Protein AF-A0A969IHS5-F1 (afdb_monomer_lite)

Radius of gyration: 18.33 Å; chains: 1; bounding box: 28×27×61 Å

Sequence (70 aa):
MHNPPDILTLAYRQHLMQEQMVLLQTKEQQIPGSVQYSIKRYQRLSQWNVDDTGMLVYHYEKKRSKGQLS

Secondary structure (DSSP, 8-state):
------HHHHHHTS---GGGS-EEEEEEEE-TTS-EEEEEEEPPPTT---------------PPPS----

Structure (mmCIF, N/CA/C/O backbone):
data_AF-A0A969IHS5-F1
#
_entry.id   AF-A0A969IHS5-F1
#
loop_
_atom_site.group_PDB
_atom_site.id
_atom_site.type_symbol
_atom_site.label_atom_id
_atom_site.label_alt_id
_atom_site.label_comp_id
_atom_site.label_asym_id
_atom_site.label_entity_id
_atom_site.label_seq_id
_atom_site.pdbx_PDB_ins_code
_atom_site.Cartn_x
_atom_site.Cartn_y
_atom_site.Cartn_z
_atom_site.occupancy
_atom_site.B_iso_or_equiv
_atom_site.auth_seq_id
_atom_site.auth_comp_id
_atom_site.auth_asym_id
_atom_site.auth_atom_id
_atom_site.pdbx_PDB_model_num
ATOM 1 N N . MET A 1 1 ? -5.198 -18.628 12.583 1.00 58.03 1 MET A N 1
ATOM 2 C CA . MET A 1 1 ? -4.776 -17.302 12.082 1.00 58.03 1 MET A CA 1
ATOM 3 C C . MET A 1 1 ? -5.265 -17.187 10.651 1.00 58.03 1 MET A C 1
ATOM 5 O O . MET A 1 1 ? -5.012 -18.107 9.886 1.00 58.03 1 MET A O 1
ATOM 9 N N . HIS A 1 2 ? -6.038 -16.154 10.314 1.00 71.31 2 HIS A N 1
ATOM 10 C CA . HIS A 1 2 ? -6.448 -15.917 8.928 1.00 71.31 2 HIS A CA 1
ATOM 11 C C . HIS A 1 2 ? -5.298 -15.200 8.220 1.00 71.31 2 HIS A C 1
ATOM 13 O O . HIS A 1 2 ? -4.904 -14.125 8.663 1.00 71.31 2 HIS A O 1
ATOM 19 N N . ASN A 1 3 ? -4.727 -15.818 7.186 1.00 77.44 3 ASN A N 1
ATOM 20 C CA . ASN A 1 3 ? -3.741 -15.161 6.340 1.00 77.44 3 ASN A CA 1
ATOM 21 C C . ASN A 1 3 ? -4.503 -14.474 5.199 1.00 77.44 3 ASN A C 1
ATOM 23 O O . ASN A 1 3 ? -5.072 -15.194 4.372 1.00 77.44 3 ASN A O 1
ATOM 27 N N . PRO A 1 4 ? -4.598 -13.134 5.177 1.00 78.25 4 PRO A N 1
ATOM 28 C CA . PRO A 1 4 ? -5.282 -12.449 4.092 1.00 78.25 4 PRO A CA 1
ATOM 29 C C . PRO A 1 4 ? -4.572 -12.747 2.761 1.00 78.25 4 PRO A C 1
ATOM 31 O O . PRO A 1 4 ? -3.358 -12.970 2.749 1.00 78.25 4 PRO A O 1
ATOM 34 N N . PRO A 1 5 ? -5.313 -12.780 1.642 1.00 81.00 5 PRO A N 1
ATOM 35 C CA . PRO A 1 5 ? -4.715 -13.003 0.336 1.00 81.00 5 PRO A CA 1
ATOM 36 C C . PRO A 1 5 ? -3.710 -11.894 0.004 1.00 81.00 5 PRO A C 1
ATOM 38 O O . PRO A 1 5 ? -3.865 -10.746 0.423 1.00 81.00 5 PRO A O 1
ATOM 41 N N . ASP A 1 6 ? -2.681 -12.238 -0.769 1.00 85.62 6 ASP A N 1
ATOM 42 C CA . ASP A 1 6 ? -1.708 -11.258 -1.239 1.00 85.62 6 ASP A CA 1
ATOM 43 C C . ASP A 1 6 ? -2.354 -10.320 -2.268 1.00 85.62 6 ASP A C 1
ATOM 45 O O . ASP A 1 6 ? -2.657 -10.702 -3.402 1.00 85.62 6 ASP A O 1
ATOM 49 N N . ILE A 1 7 ? -2.551 -9.068 -1.857 1.00 86.00 7 ILE A N 1
ATOM 50 C CA . ILE A 1 7 ? -3.164 -8.024 -2.677 1.00 86.00 7 ILE A CA 1
ATOM 51 C C . ILE A 1 7 ? -2.374 -7.742 -3.958 1.00 86.00 7 ILE A C 1
ATOM 53 O O . ILE A 1 7 ? -2.970 -7.355 -4.961 1.00 86.00 7 ILE A O 1
ATOM 57 N N . LEU A 1 8 ? -1.057 -7.970 -3.962 1.00 81.38 8 LEU A N 1
ATOM 58 C CA . LEU A 1 8 ? -0.240 -7.783 -5.158 1.00 81.38 8 LEU A CA 1
ATOM 59 C C . LEU A 1 8 ? -0.539 -8.874 -6.185 1.00 81.38 8 LEU A C 1
ATOM 61 O O . LEU A 1 8 ? -0.822 -8.571 -7.339 1.00 81.38 8 LEU A O 1
ATOM 65 N N . THR A 1 9 ? -0.586 -10.135 -5.769 1.00 82.56 9 THR A N 1
ATOM 66 C CA . THR A 1 9 ? -0.998 -11.226 -6.661 1.00 82.56 9 THR A CA 1
ATOM 67 C C . THR A 1 9 ? -2.406 -10.997 -7.235 1.00 82.56 9 THR A C 1
ATOM 69 O O . THR A 1 9 ? -2.636 -11.234 -8.422 1.00 82.56 9 THR A O 1
ATOM 72 N N . LEU A 1 10 ? -3.338 -10.468 -6.430 1.00 84.56 10 LEU A N 1
ATOM 73 C CA . LEU A 1 10 ? -4.693 -10.136 -6.887 1.00 84.56 10 LEU A CA 1
ATOM 74 C C . LEU A 1 10 ? -4.713 -8.999 -7.920 1.00 84.56 10 LEU A C 1
ATOM 76 O O . LEU A 1 10 ? -5.314 -9.158 -8.980 1.00 84.56 10 LEU A O 1
ATOM 80 N N . ALA A 1 11 ? -4.040 -7.881 -7.637 1.00 83.44 11 ALA A N 1
ATOM 81 C CA . ALA A 1 11 ? -4.052 -6.694 -8.495 1.00 83.44 11 ALA A CA 1
ATOM 82 C C . ALA A 1 11 ? -3.406 -6.931 -9.868 1.00 83.44 11 ALA A C 1
ATOM 84 O O . ALA A 1 11 ? -3.795 -6.323 -10.864 1.00 83.44 11 ALA A O 1
ATOM 85 N N . TYR A 1 12 ? -2.414 -7.822 -9.922 1.00 79.00 12 TYR A N 1
ATOM 86 C CA . TYR A 1 12 ? -1.667 -8.115 -11.142 1.00 79.00 12 TYR A CA 1
ATOM 87 C C . TYR A 1 12 ? -2.141 -9.374 -11.870 1.00 79.00 12 TYR A C 1
ATOM 89 O O . TYR A 1 12 ? -1.637 -9.663 -12.955 1.00 79.00 12 TYR A O 1
ATOM 97 N N . ARG A 1 13 ? -3.079 -10.135 -11.286 1.00 77.31 13 ARG A N 1
ATOM 98 C CA . ARG A 1 13 ? -3.604 -11.399 -11.839 1.00 77.31 13 ARG A CA 1
ATOM 99 C C . ARG A 1 13 ? -2.504 -12.396 -12.247 1.00 77.3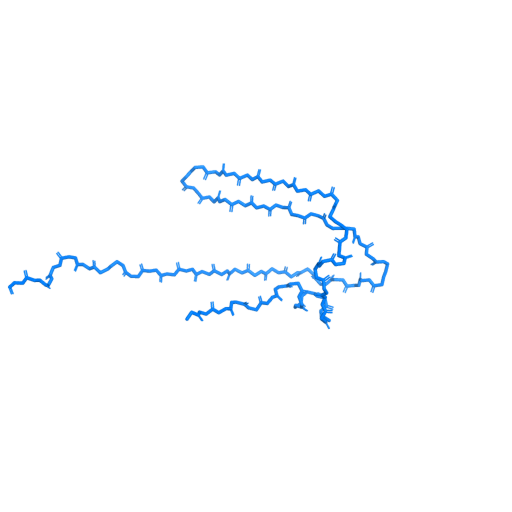1 13 ARG A C 1
ATOM 101 O O . ARG A 1 13 ? -2.716 -13.246 -13.108 1.00 77.31 13 ARG A O 1
ATOM 108 N N . GLN A 1 14 ? -1.329 -12.293 -11.630 1.00 74.50 14 GLN A N 1
ATOM 109 C CA . GLN A 1 14 ? -0.156 -13.128 -11.876 1.00 74.50 14 GLN A CA 1
ATOM 110 C C . GLN A 1 14 ? 0.632 -13.285 -10.576 1.00 74.50 14 GLN A C 1
ATOM 112 O O . GLN A 1 14 ? 0.580 -12.418 -9.702 1.00 74.50 14 GLN A O 1
ATOM 117 N N . HIS A 1 15 ? 1.393 -14.372 -10.467 1.00 68.50 15 HIS A N 1
ATOM 118 C CA . HIS A 1 15 ? 2.307 -14.569 -9.347 1.00 68.50 15 HIS A CA 1
ATOM 119 C C . HIS A 1 15 ? 3.481 -13.601 -9.489 1.00 68.50 15 HIS A C 1
ATOM 121 O O . HIS A 1 15 ? 4.373 -13.809 -10.311 1.00 68.50 15 HIS A O 1
ATOM 127 N N . LEU A 1 16 ? 3.463 -12.524 -8.710 1.00 70.19 16 LEU A N 1
ATOM 128 C CA . LEU A 1 16 ? 4.564 -11.576 -8.654 1.00 70.19 16 LEU A CA 1
ATOM 129 C C . LEU A 1 16 ? 5.544 -11.953 -7.550 1.00 70.19 16 LEU A C 1
ATOM 131 O O . LEU A 1 16 ? 5.162 -12.130 -6.396 1.00 70.19 16 LEU A O 1
ATOM 135 N N . MET A 1 17 ? 6.830 -11.971 -7.890 1.00 71.75 17 MET A N 1
ATOM 136 C CA . MET A 1 17 ? 7.897 -12.002 -6.895 1.00 71.75 17 MET A CA 1
ATOM 137 C C . MET A 1 17 ? 8.192 -10.566 -6.470 1.00 71.75 17 MET A C 1
ATOM 139 O O . MET A 1 17 ? 8.864 -9.827 -7.190 1.00 71.75 17 MET A O 1
ATOM 143 N N . GLN A 1 18 ? 7.682 -10.154 -5.305 1.00 69.69 18 GLN A N 1
ATOM 144 C CA . GLN A 1 18 ? 7.868 -8.794 -4.780 1.00 69.69 18 GLN A CA 1
ATOM 145 C C . GLN A 1 18 ? 9.349 -8.373 -4.724 1.00 69.69 18 GLN A C 1
ATOM 147 O O . GLN A 1 18 ? 9.659 -7.201 -4.922 1.00 69.69 18 GLN A O 1
ATOM 152 N N . GLU A 1 19 ? 10.257 -9.327 -4.520 1.00 73.62 19 GLU A N 1
ATOM 153 C CA . GLU A 1 19 ? 11.715 -9.141 -4.486 1.00 73.62 19 GLU A CA 1
ATOM 154 C C . GLU A 1 19 ? 12.302 -8.616 -5.804 1.00 73.62 19 GLU A C 1
ATOM 156 O O . GLU A 1 19 ? 13.354 -7.984 -5.805 1.00 73.62 19 GLU A O 1
ATOM 161 N N . GLN A 1 20 ? 11.620 -8.845 -6.929 1.00 77.12 20 GLN A N 1
ATOM 162 C CA . GLN A 1 20 ? 12.053 -8.380 -8.248 1.00 77.12 20 GLN A CA 1
ATOM 163 C C . GLN A 1 20 ? 11.572 -6.954 -8.552 1.00 77.12 20 GLN A C 1
ATOM 165 O O . GLN A 1 20 ? 11.964 -6.368 -9.562 1.00 77.12 20 GLN A O 1
ATOM 170 N N . MET A 1 21 ? 10.715 -6.377 -7.702 1.00 84.56 21 MET A N 1
ATOM 171 C CA . MET A 1 21 ? 10.214 -5.021 -7.895 1.00 84.56 21 MET A CA 1
ATOM 172 C C . MET A 1 21 ? 11.230 -3.988 -7.413 1.00 84.56 21 MET A C 1
ATOM 174 O O . MET A 1 21 ? 11.658 -3.990 -6.260 1.00 84.56 21 MET A O 1
ATOM 178 N N . VAL A 1 22 ? 11.550 -3.028 -8.277 1.00 89.25 22 VAL A N 1
ATOM 179 C CA . VAL A 1 22 ? 12.434 -1.916 -7.919 1.00 89.25 22 VAL A CA 1
ATOM 180 C C . VAL A 1 22 ? 11.658 -0.905 -7.076 1.00 89.25 22 VAL A C 1
ATOM 182 O O . VAL A 1 22 ? 10.761 -0.227 -7.578 1.00 89.25 22 VAL A O 1
ATOM 185 N N . LEU A 1 23 ? 11.983 -0.807 -5.785 1.00 91.25 23 LEU A N 1
ATOM 186 C CA . LEU A 1 23 ? 11.401 0.177 -4.871 1.00 91.25 23 LEU A CA 1
ATOM 187 C C . LEU A 1 23 ? 11.971 1.569 -5.172 1.00 91.25 23 LEU A C 1
ATOM 189 O O . LEU A 1 23 ? 13.164 1.810 -5.024 1.00 91.25 23 LEU A O 1
ATOM 193 N N . LEU A 1 24 ? 11.104 2.491 -5.577 1.00 94.44 24 LEU A N 1
ATOM 194 C CA . LEU A 1 24 ? 11.460 3.873 -5.902 1.00 94.44 24 LEU A CA 1
ATOM 195 C C . LEU A 1 24 ? 11.346 4.797 -4.693 1.00 94.44 24 LEU A C 1
ATOM 197 O O . LEU A 1 24 ? 12.109 5.748 -4.553 1.00 94.44 24 LEU A O 1
ATOM 201 N N . GLN A 1 25 ? 10.350 4.553 -3.842 1.00 95.75 25 GLN A N 1
ATOM 202 C CA . GLN A 1 25 ? 10.076 5.406 -2.695 1.00 95.75 25 GLN A CA 1
ATOM 203 C C . GLN A 1 25 ? 9.402 4.621 -1.578 1.00 95.75 25 GLN A C 1
ATOM 205 O O . GLN A 1 25 ? 8.464 3.862 -1.828 1.00 95.75 25 GLN A O 1
ATOM 210 N N . THR A 1 26 ? 9.806 4.923 -0.347 1.00 96.12 26 THR A N 1
ATOM 211 C CA . THR A 1 26 ? 9.058 4.585 0.864 1.00 96.12 26 THR A CA 1
ATOM 212 C C . THR A 1 26 ? 8.710 5.861 1.612 1.00 96.12 26 THR A C 1
ATOM 214 O O . THR A 1 26 ? 9.558 6.734 1.793 1.00 96.12 26 THR A O 1
ATOM 217 N N . LYS A 1 27 ? 7.461 5.969 2.060 1.00 96.56 27 LYS A N 1
ATOM 218 C CA . LYS A 1 27 ? 7.029 6.982 3.022 1.00 96.56 27 LYS A CA 1
ATOM 219 C C . LYS A 1 27 ? 6.276 6.302 4.150 1.00 96.56 27 LYS A C 1
ATOM 221 O O . LYS A 1 27 ? 5.239 5.695 3.908 1.00 96.56 27 LYS A O 1
ATOM 226 N N . GLU A 1 28 ? 6.777 6.446 5.365 1.00 96.44 28 GLU A N 1
ATOM 227 C CA . GLU A 1 28 ? 6.110 5.972 6.574 1.00 96.44 28 GLU A CA 1
ATOM 228 C C . GLU A 1 28 ? 5.503 7.158 7.313 1.00 96.44 28 GLU A C 1
ATOM 230 O O . GLU A 1 28 ? 6.090 8.241 7.367 1.00 96.44 28 GLU A O 1
ATOM 235 N N . GLN A 1 29 ? 4.301 6.972 7.849 1.00 95.75 29 GLN A N 1
ATOM 236 C CA . GLN A 1 29 ? 3.651 7.979 8.669 1.00 95.75 29 GLN A CA 1
ATOM 237 C C . GLN A 1 29 ? 2.825 7.313 9.761 1.00 95.75 29 GLN A C 1
ATOM 239 O O . GLN A 1 29 ? 2.080 6.359 9.528 1.00 95.75 29 GLN A O 1
ATOM 244 N N . GLN A 1 30 ? 2.948 7.863 10.961 1.00 95.00 30 GLN A N 1
ATOM 245 C CA . GLN A 1 30 ? 2.173 7.468 12.121 1.00 95.00 30 GLN A CA 1
ATOM 246 C C . GLN A 1 30 ? 1.347 8.661 12.581 1.00 95.00 30 GLN A C 1
ATOM 248 O O . GLN A 1 30 ? 1.885 9.740 12.825 1.00 95.00 30 GLN A O 1
ATOM 253 N N . ILE A 1 31 ? 0.038 8.459 12.700 1.00 93.88 31 ILE A N 1
ATOM 254 C CA . ILE A 1 31 ? -0.881 9.433 13.280 1.00 93.88 31 ILE A CA 1
ATOM 255 C C . ILE A 1 31 ? -1.284 8.896 14.660 1.00 93.88 31 ILE A C 1
ATOM 257 O O . ILE A 1 31 ? -2.002 7.891 14.728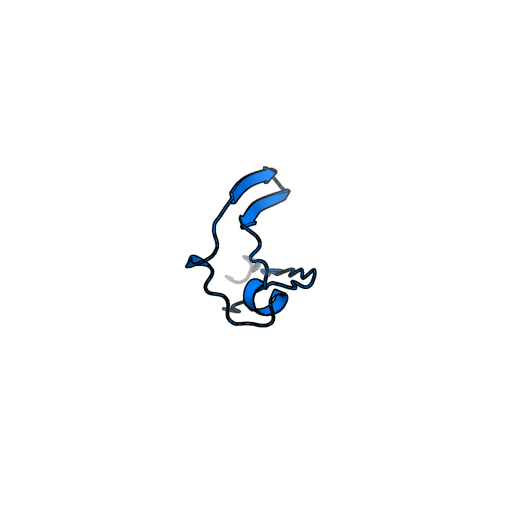 1.00 93.88 31 ILE A O 1
ATOM 261 N N . PRO A 1 32 ? -0.816 9.511 15.765 1.00 92.06 32 PRO A N 1
ATOM 262 C CA . PRO A 1 32 ? -1.158 9.071 17.114 1.00 92.06 32 PRO A CA 1
ATOM 263 C C . PRO A 1 32 ? -2.674 8.962 17.312 1.00 92.06 32 PRO A C 1
ATOM 265 O O . PRO A 1 32 ? -3.422 9.862 16.941 1.00 92.06 32 PRO A O 1
ATOM 268 N N . GLY A 1 33 ? -3.127 7.843 17.882 1.00 91.06 33 GLY A N 1
ATOM 269 C CA . GLY A 1 33 ? -4.549 7.580 18.128 1.00 91.06 33 GLY A CA 1
ATOM 270 C C . GLY A 1 33 ? -5.392 7.261 16.885 1.00 91.06 33 GLY A C 1
ATOM 271 O O . GLY A 1 33 ? -6.604 7.126 17.014 1.00 91.06 33 GLY A O 1
ATOM 272 N N . SER A 1 34 ? -4.785 7.13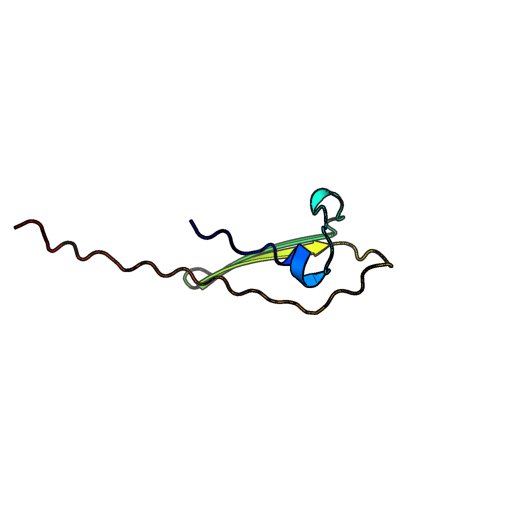8 15.702 1.00 89.81 34 SER A N 1
ATOM 273 C CA . SER A 1 34 ? -5.490 6.844 14.452 1.00 89.81 34 SER A CA 1
ATOM 274 C C . SER A 1 34 ? -4.841 5.662 13.732 1.00 89.81 34 SER A C 1
ATOM 276 O O . SER A 1 34 ? -5.022 4.517 14.142 1.00 89.81 34 SER A O 1
ATOM 278 N N . VAL A 1 35 ? -4.072 5.925 12.676 1.00 87.94 35 VAL A N 1
ATOM 279 C CA . VAL A 1 35 ? -3.511 4.907 11.791 1.00 87.94 35 VAL A CA 1
ATOM 280 C C . VAL A 1 35 ? -2.006 5.074 11.638 1.00 87.94 35 VAL A C 1
ATOM 282 O O . VAL A 1 35 ? -1.462 6.181 11.658 1.00 87.94 35 VAL A O 1
ATOM 285 N N . GLN A 1 36 ? -1.338 3.947 11.434 1.00 92.81 36 GLN A N 1
ATOM 286 C CA . GLN A 1 36 ? 0.024 3.886 10.929 1.00 92.81 36 GLN A CA 1
ATOM 287 C C . GLN A 1 36 ? -0.038 3.350 9.503 1.00 92.81 36 GLN A C 1
ATOM 289 O O . GLN A 1 36 ? -0.690 2.337 9.252 1.00 92.81 36 GLN A O 1
ATOM 294 N N . TYR A 1 37 ? 0.624 4.027 8.568 1.00 91.56 37 TYR A N 1
ATOM 295 C CA . TYR A 1 37 ? 0.664 3.593 7.179 1.00 91.56 37 TYR A CA 1
ATOM 296 C C . TYR A 1 37 ? 2.061 3.719 6.582 1.00 91.56 37 TYR A C 1
ATOM 298 O O . TYR A 1 37 ? 2.868 4.564 6.972 1.00 91.56 37 TYR A O 1
ATOM 306 N N . SER A 1 38 ? 2.322 2.871 5.590 1.00 93.00 38 SER A N 1
ATOM 307 C CA . SER A 1 38 ? 3.491 2.969 4.727 1.00 93.00 38 SER A CA 1
ATOM 308 C C . SER A 1 38 ? 3.035 3.011 3.273 1.00 93.00 38 SER A C 1
ATOM 310 O O . SER A 1 38 ? 2.140 2.276 2.862 1.00 93.00 38 SER A O 1
ATOM 312 N N . ILE A 1 39 ? 3.633 3.907 2.498 1.00 93.75 39 ILE A N 1
ATOM 313 C CA . ILE A 1 39 ? 3.440 4.013 1.057 1.00 93.75 39 ILE A CA 1
ATOM 314 C C . ILE A 1 39 ? 4.734 3.534 0.419 1.00 93.75 39 ILE A C 1
ATOM 316 O O . ILE A 1 39 ? 5.771 4.175 0.586 1.00 93.75 39 ILE A O 1
ATOM 320 N N . LYS A 1 40 ? 4.665 2.425 -0.315 1.00 92.31 40 LYS A N 1
ATOM 321 C CA . LYS A 1 40 ? 5.771 1.903 -1.119 1.00 92.31 40 LYS A CA 1
ATOM 322 C C . LYS A 1 40 ? 5.433 2.089 -2.592 1.00 92.31 40 LYS A C 1
ATOM 324 O O . LYS A 1 40 ? 4.396 1.616 -3.050 1.00 92.31 40 LYS A O 1
ATOM 329 N N . ARG A 1 41 ? 6.283 2.806 -3.325 1.00 91.12 41 ARG A N 1
ATOM 330 C CA . ARG A 1 41 ? 6.150 2.998 -4.774 1.00 91.12 41 ARG A CA 1
ATOM 331 C C . ARG A 1 41 ? 7.194 2.159 -5.477 1.00 91.12 41 ARG A C 1
ATOM 333 O O . ARG A 1 41 ? 8.377 2.292 -5.176 1.00 91.12 41 ARG A O 1
ATOM 340 N N . TYR A 1 42 ? 6.756 1.353 -6.429 1.00 88.69 42 TYR A N 1
ATOM 341 C CA . TYR A 1 42 ? 7.626 0.503 -7.229 1.00 88.69 42 TYR A CA 1
ATOM 342 C C . TYR A 1 42 ? 7.680 1.003 -8.670 1.00 88.69 42 TYR A C 1
ATOM 344 O O . TYR A 1 42 ? 6.751 1.661 -9.146 1.00 88.69 42 TYR A O 1
ATOM 352 N N . GLN A 1 43 ? 8.775 0.705 -9.361 1.00 87.81 43 GLN A N 1
ATOM 353 C CA . GLN A 1 43 ? 8.910 0.984 -10.781 1.00 87.81 43 GLN A CA 1
ATOM 354 C C . GLN A 1 43 ? 7.881 0.176 -11.566 1.00 87.81 43 GLN A C 1
ATOM 356 O O . GLN A 1 43 ? 7.740 -1.031 -11.375 1.00 87.81 43 GLN A O 1
ATOM 361 N N . ARG A 1 44 ? 7.173 0.846 -12.477 1.00 80.19 44 ARG A N 1
ATOM 362 C CA . ARG A 1 44 ? 6.256 0.173 -13.393 1.00 80.19 44 ARG A CA 1
ATOM 363 C C . ARG A 1 44 ? 7.061 -0.582 -14.446 1.00 80.19 44 ARG A C 1
ATOM 365 O O . ARG A 1 44 ? 7.827 0.039 -15.183 1.00 80.19 44 ARG A O 1
ATOM 372 N N . LEU A 1 45 ? 6.848 -1.890 -14.567 1.00 77.44 45 LEU A N 1
ATOM 373 C CA . LEU A 1 45 ? 7.301 -2.627 -15.744 1.00 77.44 45 LEU A CA 1
ATOM 374 C C . LEU A 1 45 ? 6.286 -2.431 -16.877 1.00 77.44 45 LEU A C 1
ATOM 376 O O . LEU A 1 45 ? 5.078 -2.501 -16.661 1.00 77.44 45 LEU A O 1
ATOM 380 N N . SER A 1 46 ? 6.780 -2.170 -18.089 1.00 68.94 46 SER A N 1
ATOM 381 C CA . SER A 1 46 ? 5.977 -1.843 -19.285 1.00 68.94 46 SER A CA 1
ATOM 382 C C . SER A 1 46 ? 4.856 -2.855 -19.583 1.00 68.94 46 SER A C 1
ATOM 384 O O . SER A 1 46 ? 3.799 -2.497 -20.091 1.00 68.94 46 SER A O 1
ATOM 386 N N . GLN A 1 47 ? 5.055 -4.117 -19.200 1.00 71.00 47 GLN A N 1
ATOM 387 C CA . GLN A 1 47 ? 4.120 -5.218 -19.445 1.00 71.00 47 GLN A CA 1
ATOM 388 C C . GLN A 1 47 ? 2.950 -5.267 -18.445 1.00 71.00 47 GLN A C 1
ATOM 390 O O . GLN A 1 47 ? 2.057 -6.099 -18.579 1.00 71.00 47 GLN A O 1
ATOM 395 N N . TRP A 1 48 ? 2.951 -4.414 -17.416 1.00 70.88 48 TRP A N 1
ATOM 396 C CA . TRP A 1 48 ? 1.975 -4.472 -16.331 1.00 70.88 48 TRP A CA 1
ATOM 397 C C . TRP A 1 48 ? 0.767 -3.566 -16.609 1.00 70.88 48 TRP A C 1
ATOM 399 O O . TRP A 1 48 ? 0.837 -2.333 -16.495 1.00 70.88 48 TRP A O 1
ATOM 409 N N . ASN A 1 49 ? -0.358 -4.202 -16.946 1.00 69.69 49 ASN A N 1
ATOM 410 C CA . ASN A 1 49 ? -1.697 -3.630 -16.816 1.00 69.69 49 ASN A CA 1
ATOM 411 C C . ASN A 1 49 ? -2.229 -4.014 -15.433 1.00 69.69 49 ASN A C 1
ATOM 413 O O . ASN A 1 49 ? -2.596 -5.164 -15.212 1.00 69.69 49 ASN A O 1
ATOM 417 N N . VAL A 1 50 ? -2.173 -3.068 -14.497 1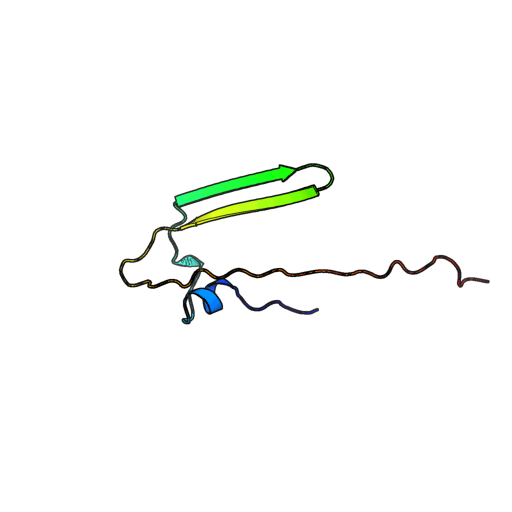.00 76.19 50 VAL A N 1
ATOM 418 C CA . VAL A 1 50 ? -2.586 -3.264 -13.102 1.00 76.19 50 VAL A CA 1
ATOM 419 C C . VAL A 1 50 ? -3.989 -2.716 -12.933 1.00 76.19 50 VAL A C 1
ATOM 421 O O . VAL A 1 50 ? -4.241 -1.581 -13.336 1.00 76.19 50 VAL A O 1
ATOM 424 N N . ASP A 1 51 ? -4.863 -3.502 -12.315 1.00 81.00 51 ASP A N 1
ATOM 425 C CA . ASP A 1 51 ? -6.177 -3.027 -11.898 1.00 81.00 51 ASP A CA 1
ATOM 426 C C . ASP A 1 51 ? -6.047 -2.237 -10.585 1.00 81.00 51 ASP A C 1
ATOM 428 O O . ASP A 1 51 ? -5.337 -2.654 -9.661 1.00 81.00 51 ASP A O 1
ATOM 432 N N . ASP A 1 52 ? -6.777 -1.127 -10.461 1.00 83.75 52 ASP A N 1
ATOM 433 C CA . ASP A 1 52 ? -6.874 -0.381 -9.202 1.00 83.75 52 ASP A CA 1
ATOM 434 C C . ASP A 1 52 ? -7.552 -1.257 -8.136 1.00 83.75 52 ASP A C 1
ATOM 436 O O . ASP A 1 52 ? -8.774 -1.407 -8.097 1.00 83.75 52 ASP A O 1
ATOM 440 N N . THR A 1 53 ? -6.742 -1.868 -7.268 1.00 87.25 53 THR A N 1
ATOM 441 C CA . THR A 1 53 ? -7.195 -2.882 -6.307 1.00 87.25 53 THR A CA 1
ATOM 442 C C . THR A 1 53 ? -6.883 -2.445 -4.8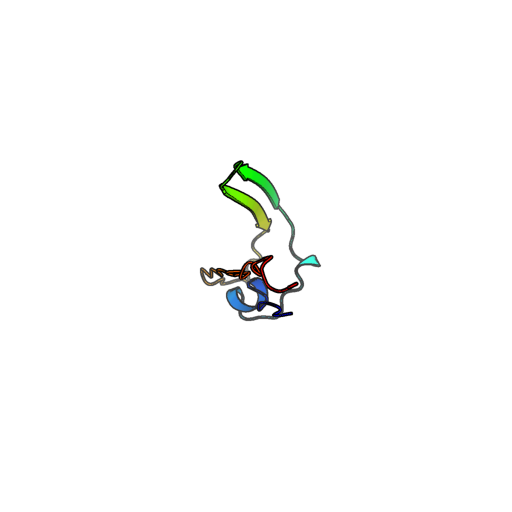79 1.00 87.25 53 THR A C 1
ATOM 444 O O . THR A 1 53 ? -5.746 -2.105 -4.552 1.00 87.25 53 THR A O 1
ATOM 447 N N . GLY A 1 54 ? -7.891 -2.477 -4.005 1.00 88.00 54 GLY A N 1
ATOM 448 C CA . GLY A 1 54 ? -7.757 -2.183 -2.577 1.00 88.00 54 GLY A CA 1
ATOM 449 C C . GLY A 1 54 ? -8.201 -3.358 -1.708 1.00 88.00 54 GLY A C 1
ATOM 450 O O . GLY A 1 54 ? -9.101 -4.107 -2.080 1.00 88.00 54 GLY A O 1
ATOM 451 N N . MET A 1 55 ? -7.591 -3.509 -0.529 1.00 87.69 55 MET A N 1
ATOM 452 C CA . MET A 1 55 ? -7.970 -4.518 0.465 1.00 87.69 55 MET A CA 1
ATOM 453 C C . MET A 1 55 ? -8.049 -3.894 1.858 1.00 87.69 55 MET A C 1
ATOM 455 O O . MET A 1 55 ? -7.125 -3.206 2.289 1.00 87.69 55 MET A O 1
ATOM 459 N N . LEU A 1 56 ? -9.142 -4.169 2.573 1.00 86.19 56 LEU A N 1
ATOM 460 C CA . LEU A 1 56 ? -9.336 -3.780 3.969 1.00 86.19 56 LEU A CA 1
ATOM 461 C C . LEU A 1 56 ? -9.349 -5.037 4.842 1.00 86.19 56 LEU A C 1
ATOM 463 O O . LEU A 1 56 ? -10.278 -5.837 4.764 1.00 86.19 56 LEU A O 1
ATOM 467 N N . VAL A 1 57 ? -8.333 -5.197 5.691 1.00 84.06 57 VAL A N 1
ATOM 468 C CA . VAL A 1 57 ? -8.278 -6.291 6.670 1.00 84.06 57 VAL A CA 1
ATOM 469 C C . VAL A 1 57 ? -8.714 -5.756 8.030 1.00 84.06 57 VAL A C 1
ATOM 471 O O . VAL A 1 57 ? -7.976 -5.025 8.690 1.00 84.06 57 VAL A O 1
ATOM 474 N N . TYR A 1 58 ? -9.929 -6.108 8.446 1.00 84.00 58 TYR A N 1
ATOM 475 C CA . TYR A 1 58 ? -10.478 -5.702 9.736 1.00 84.00 58 TYR A CA 1
ATOM 476 C C . TYR A 1 58 ? -10.220 -6.774 10.801 1.00 84.00 58 TYR A C 1
ATOM 478 O O . TYR A 1 58 ? -10.660 -7.915 10.664 1.00 84.00 58 TYR A O 1
ATOM 486 N N . HIS A 1 59 ? -9.529 -6.394 11.877 1.00 81.44 59 HIS A N 1
ATOM 487 C CA . HIS A 1 59 ? -9.278 -7.260 13.027 1.00 81.44 59 HIS A CA 1
ATOM 488 C C . HIS A 1 59 ? -10.195 -6.854 14.180 1.00 81.44 59 HIS A C 1
ATOM 490 O O . HIS A 1 59 ? -10.106 -5.736 14.689 1.00 81.44 59 HIS A O 1
ATOM 496 N N . TYR A 1 60 ? -11.067 -7.768 14.602 1.00 84.00 60 TYR A N 1
ATOM 497 C CA . TYR A 1 60 ? -11.919 -7.583 15.772 1.00 84.00 60 TYR A CA 1
ATOM 498 C C . TYR A 1 60 ? -11.476 -8.507 16.902 1.00 84.00 60 TYR A C 1
ATOM 500 O O . TYR A 1 60 ? -11.492 -9.729 16.757 1.00 84.00 60 TYR A O 1
ATOM 508 N N . GLU A 1 61 ? -11.151 -7.922 18.052 1.00 82.06 61 GLU A N 1
ATOM 509 C CA . GLU A 1 61 ? -10.923 -8.662 19.287 1.00 82.06 61 GLU A CA 1
ATOM 510 C C . GLU A 1 61 ? -12.025 -8.348 20.299 1.00 82.06 61 GLU A C 1
ATOM 512 O O . GLU A 1 61 ? -12.165 -7.223 20.789 1.00 82.06 61 GLU A O 1
ATOM 517 N N . LYS A 1 62 ? -12.810 -9.368 20.658 1.00 83.31 62 LYS A N 1
ATOM 518 C CA . LYS A 1 62 ? -13.760 -9.253 21.764 1.00 83.31 62 LYS A CA 1
ATOM 519 C C . LYS A 1 62 ? -12.971 -9.226 23.071 1.00 83.31 62 LYS A C 1
ATOM 521 O O . LYS A 1 62 ? -12.402 -10.243 23.470 1.00 83.31 62 LYS A O 1
ATOM 526 N N . LYS A 1 63 ? -12.966 -8.086 23.770 1.00 76.00 63 LYS A N 1
ATOM 527 C CA . LYS A 1 63 ? -12.418 -8.002 25.132 1.00 76.00 63 LYS A CA 1
ATOM 528 C C . LYS A 1 63 ? -13.108 -9.051 26.009 1.00 76.00 63 LYS A C 1
ATOM 530 O O . LYS A 1 63 ? -14.317 -8.979 26.225 1.00 76.00 63 LYS A O 1
ATOM 535 N N . ARG A 1 64 ? -12.353 -10.030 26.518 1.00 67.50 64 ARG A N 1
ATOM 536 C CA . ARG A 1 64 ? -12.848 -10.918 27.578 1.00 67.50 64 ARG A CA 1
ATOM 537 C C . ARG A 1 64 ? -13.057 -10.071 28.831 1.00 67.50 64 ARG A C 1
ATOM 539 O O . ARG A 1 64 ? -12.124 -9.435 29.316 1.00 67.50 64 ARG A O 1
ATOM 546 N N . SER A 1 65 ? -14.283 -10.042 29.341 1.00 63.25 65 SER A N 1
ATOM 547 C CA . SER A 1 65 ? -14.593 -9.435 30.632 1.00 63.25 65 SER A CA 1
ATOM 548 C C . SER A 1 65 ? -13.846 -10.191 31.732 1.00 63.25 65 SER A C 1
ATOM 550 O O . SER A 1 65 ? -14.042 -11.397 31.891 1.00 63.25 65 SER A O 1
ATOM 552 N N . LYS A 1 66 ? -13.006 -9.491 32.503 1.00 57.34 66 LYS A N 1
ATOM 553 C CA . LYS A 1 66 ? -12.432 -9.981 33.768 1.00 57.34 66 LYS A CA 1
ATOM 554 C C . LYS A 1 66 ? -13.545 -10.104 34.824 1.00 57.34 66 LYS A C 1
ATOM 556 O O . LYS A 1 66 ? -13.633 -9.277 35.719 1.00 57.34 66 LYS A O 1
ATOM 561 N N . GLY A 1 67 ? -14.438 -11.080 34.661 1.00 55.22 67 GLY A N 1
ATOM 562 C CA . GLY A 1 67 ? -15.627 -11.245 35.506 1.00 55.22 67 GLY A CA 1
ATOM 563 C C . GLY A 1 67 ? -16.110 -12.688 35.671 1.00 55.22 67 GLY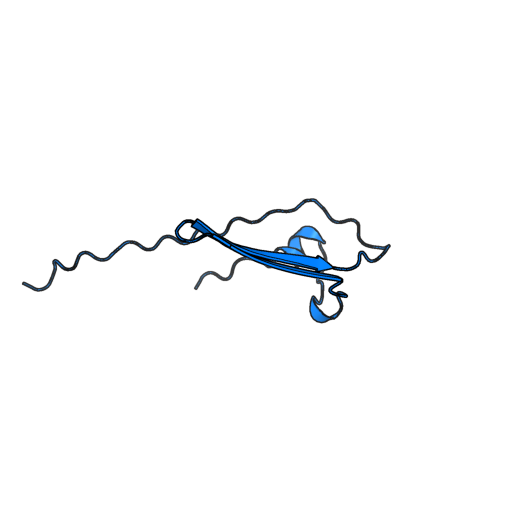 A C 1
ATOM 564 O O . GLY A 1 67 ? -17.259 -12.893 36.035 1.00 55.22 67 GLY A O 1
ATOM 565 N N . GLN A 1 68 ? -15.270 -13.686 35.388 1.00 52.09 68 GLN A N 1
ATOM 566 C CA . GLN A 1 68 ? -15.538 -15.091 35.720 1.00 52.09 68 GLN A CA 1
ATOM 567 C C . GLN A 1 68 ? -14.302 -15.695 36.386 1.00 52.09 68 GLN A C 1
ATOM 569 O O . GLN A 1 68 ? -13.556 -16.445 35.772 1.00 52.09 68 GLN A O 1
ATOM 574 N N . LEU A 1 69 ? -14.059 -15.273 37.619 1.00 51.88 69 LEU A N 1
ATOM 575 C CA . LEU A 1 69 ? -13.312 -16.000 38.643 1.00 51.88 69 LEU A CA 1
ATOM 576 C C . LEU A 1 69 ? -14.000 -15.585 39.948 1.00 51.88 69 LEU A C 1
ATOM 578 O O . LEU A 1 69 ? -13.646 -14.575 40.554 1.00 51.88 69 LEU A O 1
ATOM 582 N N . SER A 1 70 ? -15.094 -16.286 40.241 1.00 41.69 70 SER A N 1
ATOM 583 C CA . SER A 1 70 ? -15.782 -16.324 41.533 1.00 41.69 70 SER A CA 1
ATOM 584 C C . SER A 1 70 ? -15.388 -17.609 42.235 1.00 41.69 70 SER A C 1
ATOM 586 O O . SER A 1 70 ? -15.460 -18.645 41.531 1.00 41.69 70 SER A O 1
#

Foldseek 3Di:
DDDDDDQVCVQQVHDDDPVPWAWPDWDWDDDPPDDTDIDTDTDDDPPTPTDPTDDDDDDDDDPDPPPPDD

pLDDT: mean 80.63, std 12.02, range [41.69, 96.56]